Protein AF-A0A8T4ZMU2-F1 (afdb_monomer_lite)

Foldseek 3Di:
DVVVVVVPDDDDDDCDPQLVVQLVVCCVVFNDDLTQDSVNSSVLSSQQVVVHAAEDCRPNCCVCVVVSNHHYDHVVVD

Sequence (78 aa):
MLLDLRAIPHEVVPTTLNIAILAMDLYSKYGGSRRLHYFDAFHVSTASTIGEPLITSDKFIIENARDLMVEAIDLKEI

Secondary structure (DSSP, 8-state):
--SGGGGS---PPP--HHHHHHHHHHHHHHBSTTSB-HHHHHHHHHHHHHT--EEE--HHHHHTTTTTT--EEEGGG-

Radius of gyration: 12.96 Å; chains: 1; bounding box: 27×34×25 Å

Structure (mmCIF, N/CA/C/O backbone):
data_AF-A0A8T4ZMU2-F1
#
_entry.id   AF-A0A8T4ZMU2-F1
#
loop_
_atom_site.group_PDB
_atom_site.id
_atom_site.type_symbol
_atom_site.label_atom_id
_atom_site.label_alt_id
_atom_site.label_comp_id
_atom_site.label_asym_id
_atom_site.label_entity_id
_atom_site.label_seq_id
_atom_site.pdbx_PDB_ins_code
_atom_site.Cartn_x
_atom_site.Cartn_y
_atom_site.Cartn_z
_atom_site.occupancy
_atom_site.B_iso_or_equiv
_atom_site.auth_seq_id
_atom_site.auth_comp_id
_atom_site.auth_asym_id
_atom_site.auth_atom_id
_atom_site.pdbx_PDB_model_num
ATOM 1 N N . MET A 1 1 ? 14.872 -19.724 8.296 1.00 56.28 1 MET A N 1
ATOM 2 C CA . MET A 1 1 ? 14.155 -18.457 8.552 1.00 56.28 1 MET A CA 1
ATOM 3 C C . MET A 1 1 ? 14.151 -17.467 7.382 1.00 56.28 1 MET A C 1
ATOM 5 O O . MET A 1 1 ? 13.103 -16.892 7.156 1.00 56.28 1 MET A O 1
ATOM 9 N N . LEU A 1 2 ? 15.238 -17.260 6.611 1.00 53.06 2 LEU A N 1
ATOM 10 C CA . LEU A 1 2 ? 15.167 -16.486 5.343 1.00 53.06 2 LEU A CA 1
ATOM 11 C C . LEU A 1 2 ? 15.030 -17.382 4.090 1.00 53.06 2 LEU A C 1
ATOM 13 O O . LEU A 1 2 ? 14.426 -16.985 3.101 1.00 53.06 2 LEU A O 1
ATOM 17 N N . LEU A 1 3 ? 15.577 -18.605 4.136 1.00 61.06 3 LEU A N 1
ATOM 18 C CA . LEU A 1 3 ? 15.488 -19.586 3.041 1.00 61.06 3 LEU A CA 1
ATOM 19 C C . LEU A 1 3 ? 14.067 -20.130 2.841 1.00 61.06 3 LEU A C 1
ATOM 21 O O . LEU A 1 3 ? 13.703 -20.453 1.716 1.00 61.06 3 LEU A O 1
ATOM 25 N N . ASP A 1 4 ? 13.260 -20.170 3.902 1.00 70.75 4 ASP A N 1
ATOM 26 C CA . ASP A 1 4 ? 11.904 -20.731 3.865 1.00 70.75 4 ASP A CA 1
ATOM 27 C C . ASP A 1 4 ? 10.950 -19.872 3.016 1.00 70.75 4 ASP A C 1
ATOM 29 O O . ASP A 1 4 ? 10.035 -20.397 2.392 1.00 70.75 4 ASP A O 1
ATOM 33 N N . LEU A 1 5 ? 11.222 -18.567 2.882 1.00 66.25 5 LEU A N 1
ATOM 34 C CA . LEU A 1 5 ? 10.481 -17.675 1.979 1.00 66.25 5 LEU A CA 1
ATOM 35 C C . LEU A 1 5 ? 10.689 -18.028 0.498 1.00 66.25 5 LEU A C 1
ATOM 37 O O . LEU A 1 5 ? 9.789 -17.812 -0.304 1.00 66.25 5 LEU A O 1
ATOM 41 N N . ARG A 1 6 ? 11.839 -18.615 0.121 1.00 70.75 6 ARG A N 1
ATOM 42 C CA . ARG A 1 6 ? 12.057 -19.117 -1.252 1.00 70.75 6 ARG A CA 1
ATOM 43 C C . ARG A 1 6 ? 11.217 -20.348 -1.568 1.00 70.75 6 ARG A C 1
ATOM 45 O O . ARG A 1 6 ? 11.029 -20.651 -2.740 1.00 70.75 6 ARG A O 1
ATOM 52 N N . ALA A 1 7 ? 10.767 -21.070 -0.544 1.00 82.50 7 ALA A N 1
ATOM 53 C CA . ALA A 1 7 ? 9.914 -22.235 -0.729 1.00 82.50 7 ALA A CA 1
ATOM 54 C C . ALA A 1 7 ? 8.468 -21.842 -1.057 1.00 82.50 7 ALA A C 1
ATOM 56 O O . ALA A 1 7 ? 7.742 -22.653 -1.623 1.00 82.50 7 ALA A O 1
ATOM 57 N N . ILE A 1 8 ? 8.061 -20.609 -0.736 1.00 81.44 8 ILE A N 1
ATOM 58 C CA . ILE A 1 8 ? 6.778 -20.049 -1.156 1.00 81.44 8 ILE A CA 1
ATOM 59 C C . ILE A 1 8 ? 6.957 -19.546 -2.592 1.00 81.44 8 ILE A C 1
ATOM 61 O O . ILE A 1 8 ? 7.777 -18.648 -2.797 1.00 81.44 8 ILE A O 1
ATOM 65 N N . PRO A 1 9 ? 6.243 -20.093 -3.593 1.00 86.19 9 PRO A N 1
ATOM 66 C CA . PRO A 1 9 ? 6.274 -19.553 -4.946 1.00 86.19 9 PRO A CA 1
ATOM 67 C C . PRO A 1 9 ? 5.825 -18.093 -4.911 1.00 86.19 9 PRO A C 1
ATOM 69 O O . PRO A 1 9 ? 4.702 -17.795 -4.514 1.00 86.19 9 PRO A O 1
ATOM 72 N N . HIS A 1 10 ? 6.721 -17.184 -5.276 1.00 85.81 10 HIS A N 1
ATOM 73 C CA . HIS A 1 10 ? 6.437 -15.758 -5.319 1.00 85.81 10 HIS A CA 1
ATOM 74 C C . HIS A 1 10 ? 7.099 -15.138 -6.539 1.00 85.81 10 HIS A C 1
ATOM 76 O O . HIS A 1 10 ? 8.196 -15.531 -6.944 1.00 85.81 10 HIS A O 1
ATOM 82 N N . GLU A 1 11 ? 6.437 -14.131 -7.091 1.00 89.62 11 GLU A N 1
ATOM 83 C CA . GLU A 1 11 ? 7.001 -13.259 -8.107 1.00 89.62 11 GLU A CA 1
ATOM 84 C C . GLU A 1 11 ? 7.318 -11.908 -7.473 1.00 89.62 11 GLU A C 1
ATOM 86 O O . GLU A 1 11 ? 6.553 -11.375 -6.669 1.00 89.62 11 GLU A O 1
ATOM 91 N N . VAL A 1 12 ? 8.486 -11.360 -7.802 1.00 89.81 12 VAL A N 1
ATOM 92 C CA . VAL A 1 12 ? 8.880 -10.044 -7.301 1.00 89.81 12 VAL A CA 1
ATOM 93 C C . VAL A 1 12 ? 8.265 -8.985 -8.201 1.00 89.81 12 VAL A C 1
ATOM 95 O O . VAL A 1 12 ? 8.591 -8.910 -9.384 1.00 89.81 12 VAL A O 1
ATOM 98 N N . VAL A 1 13 ? 7.434 -8.122 -7.622 1.00 92.06 13 VAL A N 1
ATOM 99 C CA . VAL A 1 13 ? 6.916 -6.944 -8.318 1.00 92.06 13 VAL A CA 1
ATOM 100 C C . VAL A 1 13 ? 7.908 -5.790 -8.137 1.00 92.06 13 VAL A C 1
ATOM 102 O O . VAL A 1 13 ? 8.158 -5.373 -7.003 1.00 92.06 13 VAL A O 1
ATOM 105 N N . PRO A 1 14 ? 8.515 -5.267 -9.217 1.00 94.06 14 PRO A N 1
ATOM 106 C CA . PRO A 1 14 ? 9.463 -4.170 -9.108 1.00 94.06 14 PRO A CA 1
ATOM 107 C C . PRO A 1 14 ? 8.748 -2.857 -8.776 1.00 94.06 14 PRO A C 1
ATOM 109 O O . PRO A 1 14 ? 7.763 -2.482 -9.415 1.00 94.06 14 PRO A O 1
ATOM 112 N N . THR A 1 15 ? 9.297 -2.101 -7.827 1.00 94.44 15 THR A N 1
ATOM 113 C CA . THR A 1 15 ? 8.831 -0.743 -7.535 1.00 94.44 15 THR A CA 1
ATOM 114 C C . THR A 1 15 ? 9.154 0.182 -8.706 1.00 94.44 15 THR A C 1
ATOM 116 O O . THR A 1 15 ? 10.306 0.559 -8.924 1.00 94.44 15 THR A O 1
ATOM 119 N N . THR A 1 16 ? 8.131 0.561 -9.469 1.00 97.31 16 THR A N 1
ATOM 120 C CA . THR A 1 16 ? 8.252 1.543 -10.553 1.00 97.31 16 THR A CA 1
ATOM 121 C C . THR A 1 16 ? 8.158 2.973 -10.019 1.00 97.31 16 THR A C 1
ATOM 123 O O . THR A 1 16 ? 7.701 3.208 -8.898 1.00 97.31 16 THR A O 1
ATOM 126 N N . LEU A 1 17 ? 8.539 3.960 -10.839 1.00 97.69 17 LEU A N 1
ATOM 127 C CA . LEU A 1 17 ? 8.372 5.375 -10.491 1.00 97.69 17 LEU A CA 1
ATOM 128 C C . LEU A 1 17 ? 6.904 5.722 -10.182 1.00 97.69 17 LEU A C 1
ATOM 130 O O . LEU A 1 17 ? 6.644 6.464 -9.240 1.00 97.69 17 LEU A O 1
ATOM 134 N N . ASN A 1 18 ? 5.949 5.148 -10.920 1.00 96.94 18 ASN A N 1
ATOM 135 C CA . ASN A 1 18 ? 4.520 5.386 -10.694 1.00 96.94 18 ASN A CA 1
ATOM 136 C C . ASN A 1 18 ? 4.061 4.845 -9.333 1.00 96.94 18 ASN A C 1
ATOM 138 O O . ASN A 1 18 ? 3.351 5.545 -8.615 1.00 96.94 18 ASN A O 1
ATOM 142 N N . ILE A 1 19 ? 4.524 3.647 -8.950 1.00 98.00 19 ILE A N 1
ATOM 143 C CA . ILE A 1 19 ? 4.254 3.070 -7.624 1.00 98.00 19 ILE A CA 1
ATOM 144 C C . ILE A 1 19 ? 4.842 3.966 -6.532 1.00 98.00 19 ILE A C 1
ATOM 146 O O . ILE A 1 19 ? 4.173 4.236 -5.540 1.00 98.00 19 ILE A O 1
ATOM 150 N N . ALA A 1 20 ? 6.068 4.461 -6.717 1.00 98.38 20 ALA A N 1
ATOM 151 C CA . ALA A 1 20 ? 6.700 5.349 -5.746 1.00 98.38 20 ALA A CA 1
ATOM 152 C C . ALA A 1 20 ? 5.943 6.680 -5.600 1.00 98.38 20 ALA A C 1
ATOM 154 O O . ALA A 1 20 ?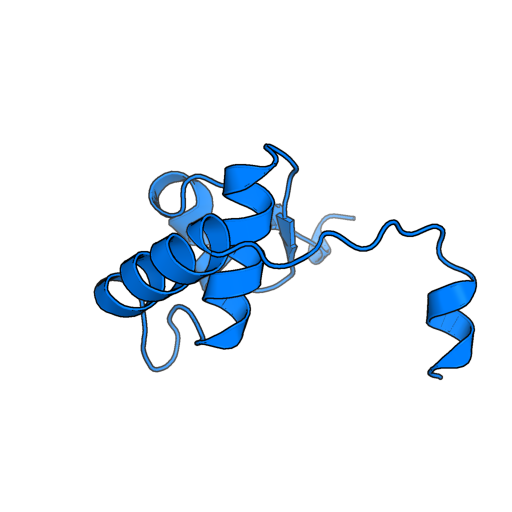 5.722 7.133 -4.481 1.00 98.38 20 ALA A O 1
ATOM 155 N N . ILE A 1 21 ? 5.504 7.290 -6.705 1.00 98.50 21 ILE A N 1
ATOM 156 C CA . ILE A 1 21 ? 4.706 8.525 -6.676 1.00 98.50 21 ILE A CA 1
ATOM 157 C C . ILE A 1 21 ? 3.381 8.292 -5.943 1.00 98.50 21 ILE A C 1
ATOM 159 O O . ILE A 1 21 ? 3.036 9.077 -5.059 1.00 98.50 21 ILE A O 1
ATOM 163 N N . LEU A 1 22 ? 2.668 7.207 -6.262 1.00 98.12 22 LEU A N 1
ATOM 164 C CA . LEU A 1 22 ? 1.414 6.858 -5.594 1.00 98.12 22 LEU A CA 1
ATOM 165 C C . LEU A 1 22 ? 1.626 6.596 -4.097 1.00 98.12 22 LEU A C 1
ATOM 167 O O . LEU A 1 22 ? 0.855 7.091 -3.279 1.00 98.12 22 LEU A O 1
ATOM 171 N N . ALA A 1 23 ? 2.707 5.908 -3.724 1.00 98.38 23 ALA A N 1
ATOM 172 C CA . ALA A 1 23 ? 3.035 5.641 -2.326 1.00 98.38 23 ALA A CA 1
ATOM 173 C C . ALA A 1 23 ? 3.265 6.934 -1.544 1.00 98.38 23 ALA A C 1
ATOM 175 O O . ALA A 1 23 ? 2.769 7.078 -0.427 1.00 98.38 23 ALA A O 1
ATOM 176 N N . MET A 1 24 ? 3.961 7.902 -2.142 1.00 98.50 24 MET A N 1
ATOM 177 C CA . MET A 1 24 ? 4.174 9.207 -1.522 1.00 98.50 24 MET A CA 1
ATOM 178 C C . MET A 1 24 ? 2.872 10.005 -1.393 1.00 98.50 24 MET A C 1
ATOM 180 O O . MET A 1 24 ? 2.652 10.627 -0.353 1.00 98.50 24 MET A O 1
ATOM 184 N N . ASP A 1 25 ? 1.992 9.962 -2.397 1.00 98.25 25 ASP A N 1
ATOM 185 C CA . ASP A 1 25 ? 0.675 10.605 -2.330 1.00 98.25 25 ASP A CA 1
ATOM 186 C C . ASP A 1 25 ? -0.193 9.984 -1.221 1.00 98.25 25 ASP A C 1
ATOM 188 O O . ASP A 1 25 ? -0.692 10.703 -0.350 1.00 98.25 25 ASP A O 1
ATOM 192 N N . LEU A 1 26 ? -0.287 8.651 -1.170 1.00 98.00 26 LEU A N 1
ATOM 193 C CA . LEU A 1 26 ? -1.020 7.932 -0.127 1.00 98.00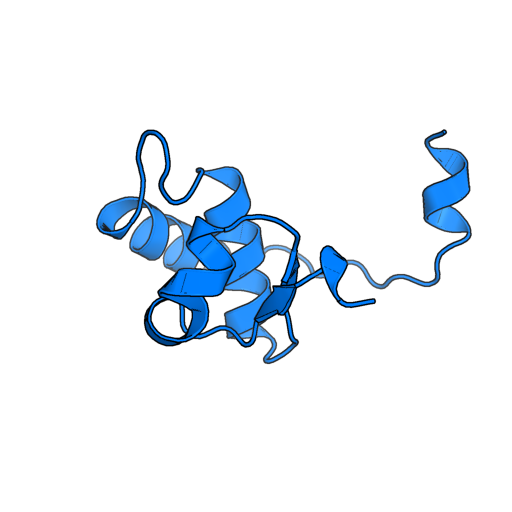 26 LEU A CA 1
ATOM 194 C C . LEU A 1 26 ? -0.445 8.199 1.264 1.00 98.00 26 LEU A C 1
ATOM 196 O O . LEU A 1 26 ? -1.201 8.497 2.188 1.00 98.00 26 LEU A O 1
ATOM 200 N N . TYR A 1 27 ? 0.878 8.157 1.432 1.00 98.31 27 TYR A N 1
ATOM 201 C CA . TYR A 1 27 ? 1.505 8.446 2.720 1.00 98.31 27 TYR A CA 1
ATOM 202 C C . TYR A 1 27 ? 1.287 9.901 3.152 1.00 98.31 27 TYR A C 1
ATOM 204 O O . TYR A 1 27 ? 1.059 10.159 4.332 1.00 98.31 27 TYR A O 1
ATOM 212 N N . SER A 1 28 ? 1.272 10.856 2.217 1.00 98.19 28 SER A N 1
ATOM 213 C CA . SER A 1 28 ? 0.968 12.255 2.544 1.00 98.19 28 SER A CA 1
ATOM 214 C C . SER A 1 28 ? -0.456 12.440 3.090 1.00 98.19 28 SER A C 1
ATOM 216 O O . SER A 1 28 ? -0.670 13.247 3.994 1.00 98.19 28 SER A O 1
ATOM 218 N N . LYS A 1 29 ? -1.424 11.662 2.584 1.00 97.69 29 LYS A N 1
ATOM 219 C CA . LYS A 1 29 ? -2.845 11.725 2.968 1.00 97.69 29 LYS A CA 1
ATOM 220 C C . LYS A 1 29 ? -3.156 10.916 4.229 1.00 97.69 29 LYS A C 1
ATOM 222 O O . LYS A 1 29 ? -3.906 11.361 5.105 1.00 97.69 29 LYS A O 1
ATOM 227 N N . TYR A 1 30 ? -2.586 9.719 4.321 1.00 97.62 30 TYR A N 1
ATOM 228 C CA . TYR A 1 30 ? -2.964 8.704 5.302 1.00 97.62 30 TYR A CA 1
ATOM 229 C C . TYR A 1 30 ? -1.875 8.386 6.327 1.00 97.62 30 TYR A C 1
ATOM 231 O O . TYR A 1 30 ? -2.146 7.641 7.262 1.00 97.62 30 TYR A O 1
ATOM 239 N N . GLY A 1 31 ? -0.676 8.953 6.200 1.00 96.81 31 GLY A N 1
ATOM 240 C CA . GLY A 1 31 ? 0.456 8.662 7.073 1.00 96.81 31 GLY A CA 1
ATOM 241 C C . GLY A 1 31 ? 0.269 9.115 8.523 1.00 96.81 31 GLY A C 1
ATOM 242 O O . GLY A 1 31 ? -0.395 10.115 8.815 1.00 96.81 31 GLY A O 1
ATOM 243 N N . GLY A 1 32 ? 0.881 8.382 9.456 1.00 93.94 32 GLY A N 1
ATOM 244 C CA . GLY A 1 32 ? 0.975 8.777 10.864 1.00 93.94 32 GLY A CA 1
ATOM 245 C C . GLY A 1 32 ? 0.943 7.613 11.853 1.00 93.94 32 GLY A C 1
ATOM 246 O O . GLY A 1 32 ? 0.823 6.449 11.484 1.00 93.94 32 GLY A O 1
ATOM 247 N N . SER A 1 33 ? 1.041 7.935 13.147 1.00 93.75 33 SER A N 1
ATOM 248 C CA . SER A 1 33 ? 0.917 6.937 14.217 1.00 93.75 33 SER A CA 1
ATOM 249 C C . SER A 1 33 ? -0.464 6.282 14.183 1.00 93.75 33 SER A C 1
ATOM 251 O O . SER A 1 33 ? -1.469 6.993 14.185 1.00 93.75 33 SER A O 1
ATOM 253 N N . ARG A 1 34 ? -0.506 4.940 14.194 1.00 91.75 34 ARG A N 1
ATOM 254 C CA . ARG A 1 34 ? -1.741 4.136 14.084 1.00 91.75 34 ARG A CA 1
ATOM 255 C C . ARG A 1 34 ? -2.523 4.385 12.785 1.00 91.75 34 ARG A C 1
ATOM 257 O O . ARG A 1 34 ? -3.736 4.201 12.755 1.00 91.75 34 ARG A O 1
ATOM 264 N N . ARG A 1 35 ? -1.834 4.848 11.742 1.00 96.50 35 ARG A N 1
ATOM 265 C CA . ARG A 1 35 ? -2.362 5.009 10.386 1.00 96.50 35 ARG A CA 1
ATOM 266 C C . ARG A 1 35 ? -1.434 4.288 9.403 1.00 96.50 35 ARG A C 1
ATOM 268 O O . ARG A 1 35 ? -0.708 3.389 9.811 1.00 96.50 35 ARG A O 1
ATOM 275 N N . LEU A 1 36 ? -1.424 4.693 8.135 1.00 97.19 36 LEU A N 1
ATOM 276 C CA . LEU A 1 36 ? -0.572 4.083 7.120 1.00 97.19 36 LEU A CA 1
ATOM 277 C C . LEU A 1 36 ? 0.915 4.311 7.439 1.00 97.19 36 LEU A C 1
ATOM 279 O O . LEU A 1 36 ? 1.366 5.455 7.554 1.00 97.19 36 LEU A O 1
ATOM 283 N N . HIS A 1 37 ? 1.696 3.239 7.556 1.00 97.31 37 HIS A N 1
ATOM 284 C CA . HIS A 1 37 ? 3.146 3.349 7.691 1.00 97.31 37 HIS A CA 1
ATOM 285 C C . HIS A 1 37 ? 3.811 3.609 6.333 1.00 97.31 37 HIS A C 1
ATOM 287 O O . HIS A 1 37 ? 3.271 3.290 5.276 1.00 97.31 37 HIS A O 1
ATOM 293 N N . TYR A 1 38 ? 5.013 4.192 6.357 1.00 96.94 38 TYR A N 1
ATOM 294 C CA . TYR A 1 38 ? 5.726 4.591 5.140 1.00 96.94 38 TYR A CA 1
ATOM 295 C C . TYR A 1 38 ? 5.938 3.428 4.160 1.00 96.94 38 TYR A C 1
ATOM 297 O O . TYR A 1 38 ? 5.611 3.558 2.987 1.00 96.94 38 TYR A O 1
ATOM 305 N N . PHE A 1 39 ? 6.445 2.283 4.631 1.00 96.62 39 PHE A N 1
ATOM 306 C CA . PHE A 1 39 ? 6.652 1.115 3.765 1.00 96.62 39 PHE A CA 1
ATOM 307 C C . PHE A 1 39 ? 5.335 0.449 3.352 1.00 96.62 39 PHE A C 1
ATOM 309 O O . PHE A 1 39 ? 5.218 -0.010 2.218 1.00 96.62 39 PHE A O 1
ATOM 316 N N . ASP A 1 40 ? 4.312 0.489 4.206 1.00 97.00 40 ASP A N 1
ATOM 317 C CA . ASP A 1 40 ? 2.985 -0.031 3.869 1.00 97.00 40 ASP A CA 1
ATOM 318 C C . ASP A 1 40 ? 2.343 0.751 2.724 1.00 97.00 40 ASP A C 1
ATOM 320 O O . ASP A 1 40 ? 1.668 0.163 1.883 1.00 97.00 40 ASP A O 1
ATOM 324 N N . ALA A 1 41 ? 2.620 2.054 2.608 1.00 98.25 41 ALA A N 1
ATOM 325 C CA . ALA A 1 41 ? 2.179 2.838 1.460 1.00 98.25 41 ALA A CA 1
ATOM 326 C C . ALA A 1 41 ? 2.729 2.291 0.132 1.00 98.25 41 ALA A C 1
ATOM 328 O O . ALA A 1 41 ? 2.027 2.341 -0.879 1.00 98.25 41 ALA A O 1
ATOM 329 N N . PHE A 1 42 ? 3.937 1.712 0.117 1.00 98.38 42 PHE A N 1
ATOM 330 C CA . PHE A 1 42 ? 4.475 1.041 -1.071 1.00 98.38 42 PHE A CA 1
ATOM 331 C C . PHE A 1 42 ? 3.768 -0.286 -1.343 1.00 98.38 42 PHE A C 1
ATOM 333 O O . PHE A 1 42 ? 3.472 -0.571 -2.502 1.00 98.38 42 PHE A O 1
ATOM 340 N N . HIS A 1 43 ? 3.453 -1.073 -0.313 1.00 97.62 43 HIS A N 1
ATOM 341 C CA . HIS A 1 43 ? 2.694 -2.317 -0.477 1.00 97.62 43 HIS A CA 1
ATOM 342 C C . HIS A 1 43 ? 1.284 -2.055 -1.017 1.00 97.62 43 HIS A C 1
ATOM 344 O O . HIS A 1 43 ? 0.897 -2.651 -2.020 1.00 97.62 43 HIS A O 1
ATOM 350 N N . VAL A 1 44 ? 0.569 -1.093 -0.431 1.00 98.12 44 VAL A N 1
ATOM 351 C CA . VAL A 1 44 ? -0.757 -0.649 -0.885 1.00 98.12 44 VAL A CA 1
ATOM 352 C C . VAL A 1 44 ? -0.699 -0.128 -2.320 1.00 98.12 44 VAL A C 1
ATOM 354 O O . VAL A 1 44 ? -1.477 -0.561 -3.165 1.00 98.12 44 VAL A O 1
ATOM 357 N N . SER A 1 45 ? 0.259 0.749 -2.632 1.00 98.12 45 SER A N 1
ATOM 358 C CA . SER A 1 45 ? 0.393 1.306 -3.986 1.00 98.12 45 SER A CA 1
ATOM 359 C C . SER A 1 45 ? 0.723 0.243 -5.021 1.00 98.12 45 SER A C 1
ATOM 361 O O . SER A 1 45 ? 0.222 0.303 -6.140 1.00 98.12 45 SER A O 1
ATOM 363 N N . THR A 1 46 ? 1.558 -0.733 -4.657 1.00 97.94 46 THR A N 1
ATOM 364 C CA . THR A 1 46 ? 1.903 -1.853 -5.536 1.00 97.94 46 THR A CA 1
ATOM 365 C C . THR A 1 46 ? 0.662 -2.682 -5.837 1.00 97.94 46 THR A C 1
ATOM 367 O O . THR A 1 46 ? 0.330 -2.825 -7.009 1.00 97.94 46 THR A O 1
ATOM 370 N N . ALA A 1 47 ? -0.051 -3.141 -4.802 1.00 97.44 47 ALA A N 1
ATOM 371 C CA . ALA A 1 47 ? -1.270 -3.943 -4.927 1.00 97.44 47 ALA A CA 1
ATOM 372 C C . ALA A 1 47 ? -2.343 -3.227 -5.763 1.00 97.44 47 ALA A C 1
ATOM 374 O O . ALA A 1 47 ? -2.849 -3.781 -6.736 1.0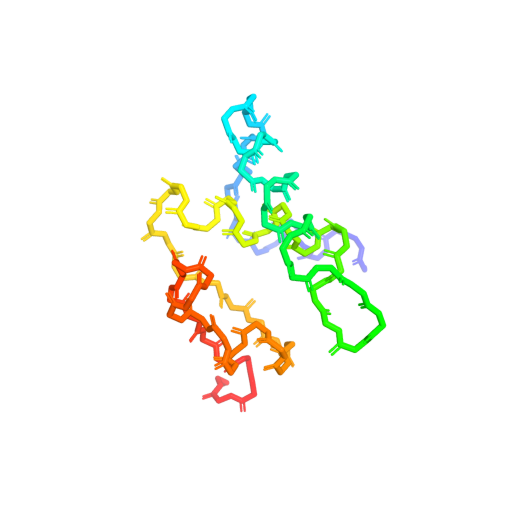0 97.44 47 ALA A O 1
ATOM 375 N N . SER A 1 48 ? -2.597 -1.948 -5.464 1.00 97.00 48 SER A N 1
ATOM 376 C CA . SER A 1 48 ? -3.552 -1.114 -6.201 1.00 97.00 48 SER A CA 1
ATOM 377 C C . SER A 1 48 ? -3.170 -0.949 -7.675 1.00 97.00 48 SER A C 1
ATOM 379 O O . SER A 1 48 ? -4.020 -1.054 -8.555 1.00 97.00 48 SER A O 1
ATOM 381 N N . THR A 1 49 ? -1.881 -0.740 -7.967 1.00 96.31 49 THR A N 1
ATOM 382 C CA . THR A 1 49 ? -1.394 -0.542 -9.343 1.00 96.31 49 THR A CA 1
ATOM 383 C C . THR A 1 49 ? -1.503 -1.808 -10.189 1.00 96.31 49 THR A C 1
ATOM 385 O O . THR A 1 49 ? -1.810 -1.714 -11.376 1.00 96.31 49 THR A O 1
ATOM 388 N N . ILE A 1 50 ? -1.222 -2.980 -9.611 1.00 95.44 50 ILE A N 1
ATOM 389 C CA . ILE A 1 50 ? -1.269 -4.256 -10.344 1.00 95.44 50 ILE A CA 1
ATOM 390 C C . ILE A 1 50 ? -2.659 -4.908 -10.324 1.00 95.44 50 ILE A C 1
ATOM 392 O O . ILE A 1 50 ? -2.897 -5.822 -11.104 1.00 95.44 50 ILE A O 1
ATOM 396 N N . GLY A 1 51 ? -3.572 -4.420 -9.479 1.00 95.31 51 GLY A N 1
ATOM 397 C CA . GLY A 1 51 ? -4.935 -4.937 -9.358 1.00 95.31 51 GLY A CA 1
ATOM 398 C C . GLY A 1 51 ? -5.040 -6.261 -8.599 1.00 95.31 51 GLY A C 1
ATOM 399 O O . GLY A 1 51 ? -6.009 -6.984 -8.802 1.00 95.31 51 GLY A O 1
ATOM 400 N N . GLU A 1 52 ? -4.063 -6.576 -7.746 1.00 95.75 52 GLU A N 1
ATOM 401 C CA . GLU A 1 52 ? -4.044 -7.798 -6.931 1.00 95.75 52 GLU A CA 1
ATOM 402 C C . GLU A 1 52 ? -4.447 -7.490 -5.481 1.00 95.75 52 GLU A C 1
ATOM 404 O O . GLU A 1 52 ? -4.142 -6.401 -4.975 1.00 95.75 52 GLU A O 1
ATOM 409 N N . PRO A 1 53 ? -5.101 -8.431 -4.777 1.00 96.44 53 PRO A N 1
ATOM 410 C CA . PRO A 1 53 ? -5.479 -8.236 -3.388 1.00 96.44 53 PRO A CA 1
ATOM 411 C C . PRO A 1 53 ? -4.252 -8.176 -2.470 1.00 96.44 53 PRO A C 1
ATOM 413 O O . PRO A 1 53 ? -3.269 -8.903 -2.630 1.00 96.44 53 PRO A O 1
ATOM 416 N N . LEU A 1 54 ? -4.336 -7.331 -1.446 1.00 96.75 54 LEU A N 1
ATOM 417 C CA . LEU A 1 54 ? -3.332 -7.219 -0.399 1.00 96.75 54 LEU A CA 1
ATOM 418 C C . LEU A 1 54 ? -3.730 -8.080 0.803 1.00 96.75 54 LEU A C 1
ATOM 420 O O . LEU A 1 54 ? -4.632 -7.730 1.565 1.00 96.75 54 LEU A O 1
ATOM 424 N N . ILE A 1 55 ? -3.020 -9.190 1.000 1.00 96.00 55 ILE A N 1
ATOM 425 C CA . ILE A 1 55 ? -3.141 -10.000 2.216 1.00 96.00 55 ILE A CA 1
ATOM 426 C C . ILE A 1 55 ? -2.387 -9.290 3.343 1.00 96.00 55 ILE A C 1
ATOM 428 O O . ILE A 1 55 ? -1.177 -9.071 3.250 1.00 96.00 55 ILE A O 1
ATOM 432 N N . THR A 1 56 ? -3.085 -8.922 4.414 1.00 96.19 56 THR A N 1
ATOM 433 C CA . THR A 1 56 ? -2.485 -8.219 5.554 1.00 96.19 56 THR A CA 1
ATOM 434 C C . THR A 1 56 ? -3.260 -8.479 6.841 1.00 96.19 56 THR A C 1
ATOM 436 O O . THR A 1 56 ? -4.428 -8.842 6.816 1.00 96.19 56 THR A O 1
ATOM 439 N N . SER A 1 57 ? -2.612 -8.279 7.987 1.00 96.56 57 SER A N 1
ATOM 440 C CA . SER A 1 57 ? -3.276 -8.220 9.298 1.00 96.56 57 SER A CA 1
ATOM 441 C C . SER A 1 57 ? -3.380 -6.790 9.844 1.00 96.56 57 SER A C 1
ATOM 443 O O . SER A 1 57 ? -3.758 -6.595 11.005 1.00 96.56 57 SER A O 1
ATOM 445 N N . ASP A 1 58 ? -2.954 -5.796 9.059 1.00 96.75 58 ASP A N 1
ATOM 446 C CA . ASP A 1 58 ? -3.005 -4.388 9.437 1.00 96.75 58 ASP A CA 1
ATOM 447 C C . ASP A 1 58 ? -4.448 -3.872 9.375 1.00 96.75 58 ASP A C 1
ATOM 449 O O . ASP A 1 58 ? -5.061 -3.778 8.310 1.00 96.75 58 ASP A O 1
ATOM 453 N N . LYS A 1 59 ? -4.982 -3.508 10.543 1.00 96.56 59 LYS A N 1
ATOM 454 C CA . LYS A 1 59 ? -6.362 -3.034 10.672 1.00 96.56 59 LYS A CA 1
ATOM 455 C C . LYS A 1 59 ? -6.620 -1.732 9.930 1.00 96.56 59 LYS A C 1
ATOM 457 O O . LYS A 1 59 ? -7.708 -1.566 9.394 1.00 96.56 59 LYS A O 1
ATOM 462 N N . PHE A 1 60 ? -5.653 -0.816 9.897 1.00 97.69 60 PHE A N 1
ATOM 463 C CA . PHE A 1 60 ? -5.837 0.452 9.207 1.00 97.69 60 PHE A CA 1
ATOM 464 C C . PHE A 1 60 ? -6.043 0.211 7.712 1.00 97.69 60 PHE A C 1
ATOM 466 O O . PHE A 1 60 ? -6.954 0.790 7.124 1.00 97.69 60 PHE A O 1
ATOM 473 N N . ILE A 1 61 ? -5.242 -0.672 7.110 1.00 98.06 61 ILE A N 1
ATOM 474 C CA . ILE A 1 61 ? -5.379 -1.025 5.693 1.00 98.06 61 ILE A CA 1
ATOM 475 C C . ILE A 1 61 ? -6.719 -1.718 5.433 1.00 98.06 61 ILE A C 1
ATOM 477 O O . ILE A 1 61 ? -7.420 -1.324 4.507 1.00 98.06 61 ILE A O 1
ATOM 481 N N . ILE A 1 62 ? -7.100 -2.694 6.264 1.00 97.7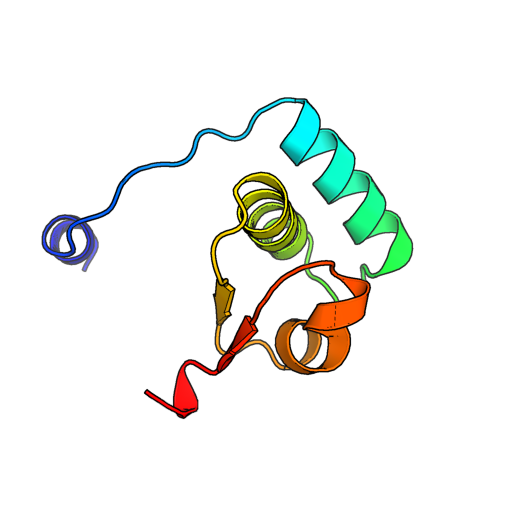5 62 ILE A N 1
ATOM 482 C CA . ILE A 1 62 ? -8.368 -3.430 6.120 1.00 97.75 62 ILE A CA 1
ATOM 483 C C . ILE A 1 62 ? -9.571 -2.479 6.210 1.00 97.75 62 ILE A C 1
ATOM 485 O O . ILE A 1 62 ? -10.431 -2.474 5.332 1.00 97.75 62 ILE A O 1
ATOM 489 N N . GLU A 1 63 ? -9.617 -1.626 7.234 1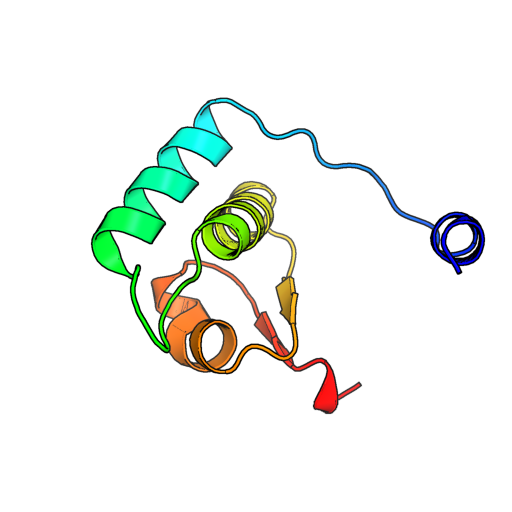.00 97.69 63 GLU A N 1
AT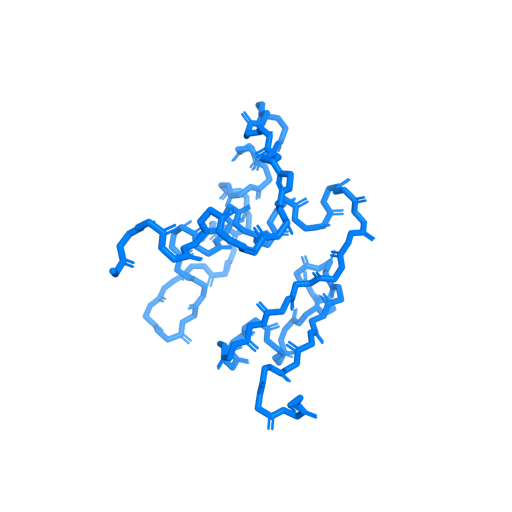OM 490 C CA . GLU A 1 63 ? -10.734 -0.704 7.478 1.00 97.69 63 GLU A CA 1
ATOM 491 C C . GLU A 1 63 ? -10.838 0.406 6.416 1.00 97.69 63 GLU A C 1
ATOM 493 O O . GLU A 1 63 ? -11.926 0.933 6.188 1.00 97.69 63 GLU A O 1
ATOM 498 N N . ASN A 1 64 ? -9.732 0.752 5.745 1.00 97.81 64 ASN A N 1
ATOM 499 C CA . ASN A 1 64 ? -9.668 1.825 4.745 1.00 97.81 64 ASN A CA 1
ATOM 500 C C . ASN A 1 64 ? -9.406 1.306 3.318 1.00 97.81 64 ASN A C 1
ATOM 502 O O . ASN A 1 64 ? -9.070 2.098 2.440 1.00 97.81 64 ASN A O 1
ATOM 506 N N . ALA A 1 65 ? -9.566 0.004 3.054 1.00 97.38 65 ALA A N 1
ATOM 507 C CA . ALA A 1 65 ? -9.171 -0.634 1.792 1.00 97.38 65 ALA A CA 1
ATOM 508 C C . ALA A 1 65 ? -9.770 0.057 0.553 1.00 97.38 65 ALA A C 1
ATOM 510 O O . ALA A 1 65 ? -9.072 0.337 -0.423 1.00 97.38 65 ALA A O 1
ATOM 511 N N . ARG A 1 66 ? -11.050 0.443 0.643 1.00 96.69 66 ARG A N 1
ATOM 512 C CA . ARG A 1 66 ? -11.756 1.186 -0.409 1.00 96.69 66 ARG A CA 1
ATOM 513 C C . ARG A 1 66 ? -11.108 2.539 -0.716 1.00 96.69 66 ARG A C 1
ATOM 515 O O . ARG A 1 66 ? -10.937 2.871 -1.885 1.00 96.69 66 ARG A O 1
ATOM 522 N N . ASP A 1 67 ? -10.754 3.301 0.315 1.00 96.75 67 ASP A N 1
ATOM 523 C CA . ASP A 1 67 ? -10.135 4.626 0.171 1.00 96.75 67 ASP A CA 1
ATOM 524 C C . ASP A 1 67 ? -8.678 4.519 -0.298 1.00 96.75 67 ASP A C 1
ATOM 526 O O . ASP A 1 67 ? -8.169 5.394 -0.998 1.00 96.75 67 ASP A O 1
ATOM 530 N N . LEU A 1 68 ? -8.022 3.411 0.048 1.00 97.06 68 LEU A N 1
ATOM 531 C CA . LEU A 1 68 ? -6.683 3.046 -0.399 1.00 97.06 68 LEU A CA 1
ATOM 532 C C . LEU A 1 68 ? -6.661 2.403 -1.798 1.00 97.06 68 LEU A C 1
ATOM 534 O O . LEU A 1 68 ? -5.582 2.094 -2.296 1.00 97.06 68 LEU A O 1
ATOM 538 N N . MET A 1 69 ? -7.825 2.235 -2.440 1.00 95.75 69 MET A N 1
ATOM 539 C CA . MET A 1 69 ? -7.980 1.642 -3.774 1.00 95.75 69 MET A CA 1
ATOM 540 C C . MET A 1 69 ? -7.364 0.237 -3.889 1.00 95.75 69 MET A C 1
ATOM 542 O O . MET A 1 69 ? -6.800 -0.117 -4.925 1.00 95.75 69 MET A O 1
ATOM 546 N N . VAL A 1 70 ? -7.469 -0.560 -2.826 1.00 97.31 70 VAL A N 1
ATOM 547 C CA . VAL A 1 70 ? -7.030 -1.959 -2.789 1.00 97.31 70 VAL A CA 1
ATOM 548 C C . VAL A 1 70 ? -8.173 -2.861 -2.347 1.00 97.31 70 VAL A C 1
ATOM 550 O O . VAL A 1 70 ? -9.021 -2.472 -1.545 1.00 97.31 70 VAL A O 1
ATOM 553 N N . GLU A 1 71 ? -8.173 -4.095 -2.835 1.00 97.56 71 GLU A N 1
ATOM 554 C CA . GLU A 1 71 ? -8.857 -5.185 -2.148 1.00 97.56 71 GLU A CA 1
ATOM 555 C C . GLU A 1 71 ? -7.940 -5.675 -1.022 1.00 97.56 71 GLU A C 1
ATOM 557 O O . GLU A 1 71 ? -6.758 -5.923 -1.257 1.00 97.56 71 GLU A O 1
ATOM 562 N N . ALA A 1 72 ? -8.453 -5.775 0.204 1.00 97.06 72 ALA A N 1
ATOM 563 C CA . ALA A 1 72 ? -7.691 -6.267 1.347 1.00 97.06 72 ALA A CA 1
ATOM 564 C C . ALA A 1 72 ? -8.302 -7.575 1.851 1.00 97.06 72 ALA A C 1
ATOM 566 O O . ALA A 1 72 ? -9.510 -7.646 2.072 1.00 97.06 72 ALA A O 1
ATOM 567 N N . ILE A 1 73 ? -7.457 -8.583 2.059 1.00 97.38 73 ILE A N 1
ATOM 568 C CA . ILE A 1 73 ? -7.846 -9.861 2.659 1.00 97.38 73 ILE A CA 1
ATOM 569 C C . ILE A 1 73 ? -7.233 -9.917 4.058 1.00 97.38 73 ILE A C 1
ATOM 571 O O . ILE A 1 73 ? -6.008 -9.817 4.195 1.00 97.38 73 ILE A O 1
ATOM 575 N N . ASP A 1 74 ? -8.069 -10.058 5.093 1.00 96.31 74 ASP A N 1
ATOM 576 C CA . ASP A 1 74 ? -7.580 -10.202 6.466 1.00 96.31 74 ASP A CA 1
ATOM 577 C C . ASP A 1 74 ? -6.902 -11.565 6.614 1.00 96.31 74 ASP A C 1
ATOM 579 O O . ASP A 1 74 ? -7.534 -12.618 6.529 1.00 96.31 74 ASP A O 1
ATOM 583 N N . LEU A 1 75 ? -5.594 -11.541 6.870 1.00 94.25 75 LEU A N 1
ATOM 584 C CA . LEU A 1 75 ? -4.790 -12.739 7.102 1.00 94.25 75 LEU A CA 1
ATOM 585 C C . LEU A 1 75 ? -5.346 -13.610 8.241 1.00 94.25 75 LEU A C 1
ATOM 587 O O . LEU A 1 75 ? -5.061 -14.799 8.289 1.00 94.25 75 LEU A O 1
ATOM 591 N N . LYS A 1 76 ? -6.111 -13.040 9.177 1.00 92.50 76 LYS A N 1
ATOM 592 C CA . LYS A 1 76 ? -6.706 -13.779 10.300 1.00 92.50 76 LYS A CA 1
ATOM 593 C C . LYS A 1 76 ? -7.930 -14.604 9.916 1.00 92.50 76 LYS A C 1
ATOM 595 O O . LYS A 1 76 ? -8.380 -15.401 10.737 1.00 92.50 76 LYS A O 1
ATOM 600 N N . GLU A 1 77 ? -8.481 -14.383 8.729 1.00 91.31 77 GLU A N 1
ATOM 601 C CA . GLU A 1 77 ? -9.638 -15.113 8.208 1.00 91.31 77 GLU A CA 1
ATOM 602 C C . GLU A 1 77 ? -9.239 -16.275 7.277 1.00 91.31 77 GLU A C 1
ATOM 604 O O . GLU A 1 77 ? -10.117 -16.972 6.767 1.00 91.31 77 GLU A O 1
ATOM 609 N N . ILE A 1 78 ? -7.931 -16.506 7.088 1.00 81.56 78 ILE A N 1
ATOM 610 C CA . ILE A 1 78 ? -7.335 -17.606 6.307 1.00 81.56 78 ILE A CA 1
ATOM 611 C C . ILE A 1 78 ? -6.670 -18.610 7.254 1.00 81.56 78 ILE A C 1
ATOM 613 O O . ILE A 1 78 ? -6.879 -19.829 7.053 1.00 81.56 78 ILE A O 1
#

pLDDT: mean 93.08, std 9.63, range [53.06, 98.5]